Protein AF-A0A6I2GHQ1-F1 (afdb_monomer)

Secondary structure (DSSP, 8-state):
-HHHHHHHHHHHHHHHHHHHHHHHHHHHHHHHHHHHHHHHHHHHHHHHHHHHHHHHHHHHHHHSS---EEEESSS--BSS-EE----HHHHHTT----SEESSEEEEEEEE-TTSSEEEEEEEEEBSSSSS--EEEEEEE-TT-PBPP-EEEETT-

Sequence (156 aa):
MLLALAALVLLLAVGLGTFAWLYLRRIRHEAEEAAAAARVGTQEARTNVSLLCDAVAEHQAETGTYAPAGPTPAQVPRGQAVPFPKDPAFEALHFDPGPTTHYQYQVTVQEGSVGDAEVVCLARGDLDGDGQVSVFRVTLDANGMKSPVQVERENE

Foldseek 3Di:
DVVVVVVVVVVVVVVVVVVVVVVVVVVVVVVVVLVVLVVVQVVLFQVQLVVLLVLQLVLCVVPVDGQKDDQWPPDQAAQDWDATDDGVSCVSSVGDSDRTHQWGWTWDWDQDPVRAIKIKIWTWHNNNRPPWIKIWIWMQDNVRDIDRTDIDIPPD

Mean predicted aligned error: 7.42 Å

Solvent-accessible surface area (backbone atoms only — not comparable to full-atom values): 8423 Å² total; per-residue (Å²): 111,71,70,59,52,52,52,51,52,52,53,49,52,52,52,51,51,52,50,52,49,54,51,54,51,50,55,49,51,57,50,53,51,51,53,50,52,51,51,53,53,54,48,52,45,57,52,46,29,51,50,48,44,51,29,40,50,50,40,22,72,76,70,76,46,81,72,58,25,69,63,39,36,87,57,66,25,56,54,46,68,39,68,52,70,92,44,75,51,35,58,73,36,72,54,75,87,51,76,47,34,50,46,16,35,31,35,46,75,42,77,35,102,85,74,41,60,26,36,39,22,34,22,30,23,12,71,81,49,83,79,65,35,36,37,36,38,30,40,30,44,75,85,68,51,69,52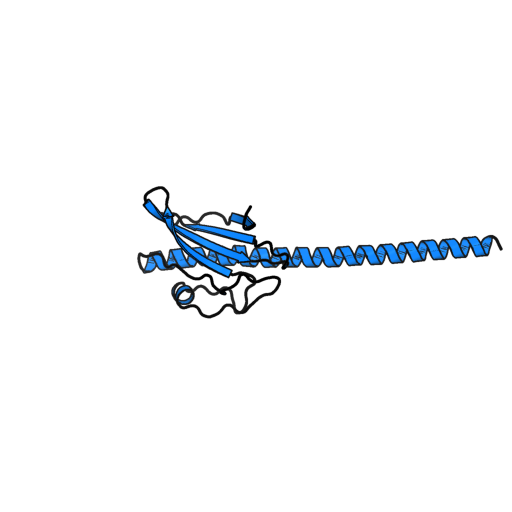,73,83,42,78,49,50,71,96,113

pLDDT: mean 90.27, std 8.23, range [55.5, 98.62]

Structure (mmCIF, N/CA/C/O backbone):
data_AF-A0A6I2GHQ1-F1
#
_entry.id   AF-A0A6I2GHQ1-F1
#
loop_
_atom_site.group_PDB
_atom_site.id
_atom_site.type_symbol
_atom_site.label_atom_id
_atom_site.label_alt_id
_atom_site.label_comp_id
_atom_site.label_asym_id
_atom_site.label_entity_id
_atom_site.label_seq_id
_atom_site.pdbx_PDB_ins_code
_atom_site.Cartn_x
_atom_site.Cartn_y
_atom_site.Cartn_z
_atom_site.occupancy
_atom_site.B_iso_or_equiv
_atom_site.auth_seq_id
_atom_site.auth_comp_id
_atom_site.auth_asym_id
_atom_site.auth_atom_id
_atom_site.pdbx_PDB_model_num
ATOM 1 N N . MET A 1 1 ? 46.141 8.284 -52.541 1.00 63.59 1 MET A N 1
ATOM 2 C CA . MET A 1 1 ? 45.996 7.273 -51.465 1.00 63.59 1 MET A CA 1
ATOM 3 C C . MET A 1 1 ? 45.815 7.895 -50.082 1.00 63.59 1 MET A C 1
ATOM 5 O O . MET A 1 1 ? 44.796 7.617 -49.471 1.00 63.59 1 MET A O 1
ATOM 9 N N . LEU A 1 2 ? 46.716 8.769 -49.610 1.00 73.06 2 LEU A N 1
ATOM 10 C CA . LEU A 1 2 ? 46.631 9.401 -48.275 1.00 73.06 2 LEU A CA 1
ATOM 11 C C . LEU A 1 2 ? 45.309 10.144 -47.988 1.00 73.06 2 LEU A C 1
ATOM 13 O O . LEU A 1 2 ? 44.718 9.942 -46.934 1.00 73.06 2 LEU A O 1
ATOM 17 N N . LEU A 1 3 ? 44.801 10.934 -48.940 1.00 76.44 3 LEU A N 1
ATOM 18 C CA . LEU A 1 3 ? 43.532 11.666 -48.786 1.00 76.44 3 LEU A CA 1
ATOM 19 C C . LEU A 1 3 ? 42.304 10.746 -48.652 1.00 76.44 3 LEU A C 1
ATOM 21 O O . LEU A 1 3 ? 41.404 11.030 -47.871 1.00 76.44 3 LEU A O 1
ATOM 25 N N . ALA A 1 4 ? 42.283 9.623 -49.376 1.00 74.75 4 ALA A N 1
ATOM 26 C CA . ALA A 1 4 ? 41.184 8.657 -49.316 1.00 74.7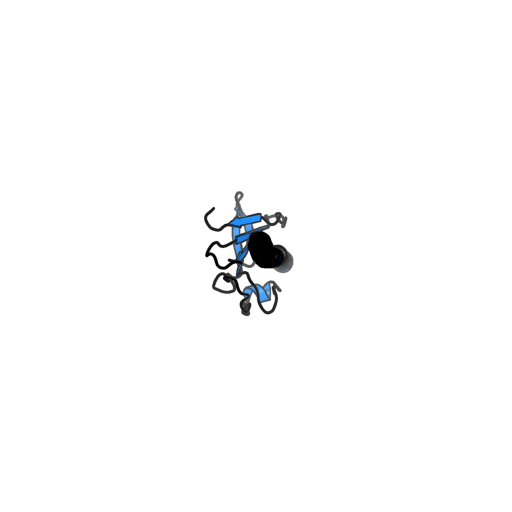5 4 ALA A CA 1
ATOM 27 C C . ALA A 1 4 ? 41.175 7.881 -47.986 1.00 74.75 4 ALA A C 1
ATOM 29 O O . ALA A 1 4 ? 40.116 7.626 -47.423 1.00 74.75 4 ALA A O 1
ATOM 30 N N . LEU A 1 5 ? 42.361 7.566 -47.457 1.00 77.88 5 LEU A N 1
ATOM 31 C CA . LEU A 1 5 ? 42.534 6.950 -46.139 1.00 77.88 5 LEU A CA 1
ATOM 32 C C . LEU A 1 5 ? 42.089 7.892 -45.014 1.00 77.88 5 LEU A C 1
ATOM 34 O O . LEU A 1 5 ? 41.352 7.473 -44.128 1.00 77.88 5 LEU A O 1
ATOM 38 N N . ALA A 1 6 ? 42.466 9.172 -45.085 1.00 79.06 6 ALA A N 1
ATOM 39 C CA . ALA A 1 6 ? 42.028 10.178 -44.119 1.00 79.06 6 ALA A CA 1
ATOM 40 C C . ALA A 1 6 ? 40.500 10.368 -44.130 1.00 79.06 6 ALA A C 1
ATOM 42 O O . ALA A 1 6 ? 39.880 10.409 -43.068 1.00 79.06 6 ALA A O 1
ATOM 43 N N . ALA A 1 7 ? 39.881 10.414 -45.315 1.00 79.38 7 ALA A N 1
ATOM 44 C CA . ALA A 1 7 ? 38.428 10.514 -45.449 1.00 79.38 7 ALA A CA 1
ATOM 45 C C . ALA A 1 7 ? 37.698 9.282 -44.882 1.00 79.38 7 ALA A C 1
ATOM 47 O O . ALA A 1 7 ? 36.698 9.429 -44.184 1.00 79.38 7 ALA A O 1
ATOM 48 N N . LEU A 1 8 ? 38.220 8.074 -45.122 1.00 83.56 8 LEU A N 1
ATOM 49 C CA . LEU A 1 8 ? 37.653 6.835 -44.583 1.00 83.56 8 LEU A CA 1
ATOM 50 C C . LEU A 1 8 ? 37.730 6.786 -43.050 1.00 83.56 8 LEU A C 1
ATOM 52 O O . LEU A 1 8 ? 36.752 6.429 -42.398 1.00 83.56 8 LEU A O 1
ATOM 56 N N . VAL A 1 9 ? 38.864 7.188 -42.468 1.00 82.94 9 VAL A N 1
ATOM 57 C CA . VAL A 1 9 ? 39.036 7.258 -41.007 1.00 82.94 9 VAL A CA 1
ATOM 58 C C . VAL A 1 9 ? 38.068 8.267 -40.391 1.00 82.94 9 VAL A C 1
ATOM 60 O O . VAL A 1 9 ? 37.461 7.980 -39.361 1.00 82.94 9 VAL A O 1
ATOM 63 N N . LEU A 1 10 ? 37.868 9.419 -41.038 1.00 83.00 10 LEU A N 1
ATOM 64 C CA . LEU A 1 10 ? 36.932 10.436 -40.563 1.00 83.00 10 LEU A CA 1
ATOM 65 C C . LEU A 1 10 ? 35.482 9.926 -40.585 1.00 83.00 10 LEU A C 1
ATOM 67 O O . LEU A 1 10 ? 34.755 10.093 -39.610 1.00 83.00 10 LEU A O 1
ATOM 71 N N . LEU A 1 11 ? 35.077 9.252 -41.666 1.00 84.56 11 LEU A N 1
ATOM 72 C CA . LEU A 1 11 ? 33.742 8.660 -41.787 1.00 84.56 11 LEU A CA 1
ATOM 73 C C . LEU A 1 11 ? 33.506 7.553 -40.754 1.00 84.56 11 LEU A C 1
ATOM 75 O O . LEU A 1 11 ? 32.428 7.492 -40.167 1.00 84.56 11 LEU A O 1
ATOM 79 N N . LEU A 1 12 ? 34.514 6.719 -40.481 1.00 86.88 12 LEU A N 1
ATOM 80 C CA . LEU A 1 12 ? 34.437 5.693 -39.438 1.00 86.88 12 LEU A CA 1
ATOM 81 C C . LEU A 1 12 ? 34.348 6.307 -38.037 1.00 86.88 12 LEU A C 1
ATOM 83 O O . LEU A 1 12 ? 33.535 5.857 -37.235 1.00 86.88 12 LEU A O 1
ATOM 87 N N . ALA A 1 13 ? 35.123 7.353 -37.746 1.00 84.62 13 ALA A N 1
ATOM 88 C CA . ALA A 1 13 ? 35.068 8.045 -36.460 1.00 84.62 13 ALA A CA 1
ATOM 89 C C . ALA A 1 13 ? 33.701 8.710 -36.223 1.00 84.62 13 ALA A C 1
ATOM 91 O O . ALA A 1 13 ? 33.134 8.591 -35.137 1.00 84.62 13 ALA A O 1
ATOM 92 N N . VAL A 1 14 ? 33.134 9.351 -37.250 1.00 88.44 14 VAL A N 1
ATOM 93 C CA . VAL A 1 14 ? 31.788 9.942 -37.187 1.00 88.44 14 VAL A CA 1
ATOM 94 C C . VAL A 1 14 ? 30.715 8.854 -37.066 1.00 88.44 14 VAL A C 1
ATOM 96 O O . VAL A 1 14 ? 29.803 8.983 -36.250 1.00 88.44 14 VAL A O 1
ATOM 99 N N . GLY A 1 15 ? 30.830 7.754 -37.815 1.00 87.25 15 GLY A N 1
ATOM 100 C CA . GLY A 1 15 ? 29.910 6.615 -37.730 1.00 87.25 15 GLY A CA 1
ATOM 101 C C . GLY A 1 15 ? 29.912 5.951 -36.349 1.00 87.25 15 GLY A C 1
ATOM 102 O O . GLY A 1 15 ? 28.856 5.730 -35.763 1.00 87.25 15 GLY A O 1
ATOM 103 N N . LEU A 1 16 ? 31.093 5.706 -35.777 1.00 90.81 16 LEU A N 1
ATOM 104 C CA . LEU A 1 16 ? 31.233 5.150 -34.428 1.00 90.81 16 LEU A CA 1
ATOM 105 C C . LEU A 1 16 ? 30.745 6.127 -33.354 1.00 90.81 16 LEU A C 1
ATOM 107 O O . LEU A 1 16 ? 30.056 5.713 -32.424 1.00 90.81 16 LEU A O 1
ATOM 111 N N . GLY A 1 17 ? 31.050 7.420 -33.492 1.00 91.00 17 GLY A N 1
ATOM 112 C CA . GLY A 1 17 ? 30.592 8.452 -32.562 1.00 91.00 17 GLY A CA 1
ATOM 113 C C . GLY A 1 17 ? 29.070 8.606 -32.558 1.00 91.00 17 GLY A C 1
ATOM 114 O O . GLY A 1 17 ? 28.457 8.654 -31.494 1.00 91.00 17 GLY A O 1
ATOM 115 N N . THR A 1 18 ? 28.445 8.620 -33.737 1.00 91.25 18 THR A N 1
ATOM 116 C CA . THR A 1 18 ? 26.980 8.680 -33.866 1.00 91.25 18 THR A CA 1
ATOM 117 C C . THR A 1 18 ? 26.312 7.412 -33.342 1.00 91.25 18 THR A C 1
ATOM 119 O O . THR A 1 18 ? 25.335 7.513 -32.602 1.00 91.25 18 THR A O 1
ATOM 122 N N . PHE A 1 19 ? 26.864 6.230 -33.631 1.00 92.62 19 PHE A N 1
ATOM 123 C CA . PHE A 1 19 ? 26.360 4.966 -33.090 1.00 92.62 19 PHE A CA 1
ATOM 124 C C . PHE A 1 19 ? 26.452 4.914 -31.558 1.00 92.62 19 PHE A C 1
ATOM 126 O O . PHE A 1 19 ? 25.457 4.625 -30.894 1.00 92.62 19 PHE A O 1
ATOM 133 N N . ALA A 1 20 ? 27.608 5.261 -30.983 1.00 91.75 20 ALA A N 1
ATOM 134 C CA . ALA A 1 20 ? 27.795 5.311 -29.533 1.00 91.75 20 ALA A CA 1
ATOM 135 C C . ALA A 1 20 ? 26.854 6.329 -28.869 1.00 91.75 20 ALA A C 1
ATOM 137 O O . ALA A 1 20 ? 26.272 6.047 -27.822 1.00 91.75 20 ALA A O 1
ATOM 138 N N . TRP A 1 21 ? 26.653 7.494 -29.492 1.00 92.94 21 TRP A N 1
ATOM 139 C CA . TRP A 1 21 ? 25.723 8.507 -28.996 1.00 92.94 21 TRP A CA 1
ATOM 140 C C . TRP A 1 21 ? 24.268 8.020 -29.004 1.00 92.94 21 TRP A C 1
ATOM 142 O O . TRP A 1 21 ? 23.570 8.177 -28.002 1.00 92.94 21 TRP A O 1
ATOM 152 N N . LEU A 1 22 ? 23.816 7.381 -30.090 1.00 93.69 22 LEU A N 1
ATOM 153 C CA . LEU A 1 22 ? 22.472 6.797 -30.174 1.00 93.69 22 LEU A CA 1
ATOM 154 C C . LEU A 1 22 ? 22.275 5.676 -29.148 1.00 93.69 22 LEU A C 1
ATOM 156 O O . LEU A 1 22 ? 21.233 5.621 -28.496 1.00 93.69 22 LEU A O 1
ATOM 160 N N . TYR A 1 23 ? 23.287 4.828 -28.964 1.00 92.69 23 TYR A N 1
ATOM 161 C CA . TYR A 1 23 ? 23.270 3.755 -27.973 1.00 92.69 23 TYR A CA 1
ATOM 162 C C . TYR A 1 23 ? 23.137 4.295 -26.541 1.00 92.69 23 TYR A C 1
ATOM 164 O O . TYR A 1 23 ? 22.250 3.880 -25.798 1.00 92.69 23 TYR A O 1
ATOM 172 N N . LEU A 1 24 ? 23.947 5.289 -26.165 1.00 92.56 24 LEU A N 1
ATOM 173 C CA . LEU A 1 24 ? 23.865 5.921 -24.843 1.00 92.56 24 LEU A CA 1
ATOM 174 C C . LEU A 1 24 ? 22.539 6.658 -24.630 1.00 92.56 24 LEU A C 1
ATOM 176 O O . LEU A 1 24 ? 21.986 6.629 -23.530 1.00 92.56 24 LEU A O 1
ATOM 180 N N . ARG A 1 25 ? 22.016 7.314 -25.671 1.00 93.69 25 ARG A N 1
ATOM 181 C CA . ARG A 1 25 ? 20.716 7.988 -25.608 1.00 93.69 25 ARG A CA 1
ATOM 182 C C . ARG A 1 25 ? 19.584 6.992 -25.358 1.00 93.69 25 ARG A C 1
ATOM 184 O O . ARG A 1 25 ? 18.694 7.298 -24.571 1.00 93.69 25 ARG A O 1
ATOM 191 N N . ARG A 1 26 ? 19.637 5.814 -25.984 1.00 92.00 26 ARG A N 1
ATOM 192 C CA . ARG A 1 26 ? 18.668 4.738 -25.754 1.00 92.00 26 ARG A CA 1
ATOM 193 C C . ARG A 1 26 ? 18.685 4.261 -24.302 1.00 92.00 26 ARG A C 1
ATOM 195 O O . ARG A 1 26 ? 17.636 4.260 -23.674 1.00 92.00 26 ARG A O 1
ATOM 202 N N . ILE A 1 27 ? 19.864 3.948 -23.759 1.00 90.81 27 ILE A N 1
ATOM 203 C CA . ILE A 1 27 ? 20.002 3.500 -22.360 1.00 90.81 27 ILE A CA 1
ATOM 204 C C . ILE A 1 27 ? 19.435 4.541 -21.388 1.00 90.81 27 ILE A C 1
ATOM 206 O O . ILE A 1 27 ? 18.746 4.195 -20.434 1.00 90.81 27 ILE A O 1
ATOM 210 N N . ARG A 1 28 ? 19.712 5.830 -21.624 1.00 90.38 28 ARG A N 1
ATOM 211 C CA . ARG A 1 28 ? 19.184 6.907 -20.774 1.00 90.38 28 ARG A CA 1
ATOM 212 C C . ARG A 1 28 ? 17.662 6.987 -20.814 1.00 90.38 28 ARG A C 1
ATOM 214 O O . ARG A 1 28 ? 17.062 7.152 -19.764 1.00 90.38 28 ARG A O 1
ATOM 221 N N . HIS A 1 29 ? 17.060 6.849 -21.994 1.00 82.81 29 HIS A N 1
ATOM 222 C CA . HIS A 1 29 ? 15.605 6.866 -22.136 1.00 82.81 29 HIS A CA 1
ATOM 223 C C . HIS A 1 29 ? 14.953 5.713 -21.368 1.00 82.81 29 HIS A C 1
ATOM 225 O O . HIS A 1 29 ? 14.039 5.944 -20.586 1.00 82.81 29 HIS A O 1
ATOM 231 N N . GLU A 1 30 ? 15.483 4.496 -21.522 1.00 83.94 30 GLU A N 1
ATOM 232 C CA . GLU A 1 30 ? 14.999 3.311 -20.802 1.00 83.94 30 GLU A CA 1
ATOM 233 C C . GLU A 1 30 ? 15.105 3.507 -19.272 1.00 83.94 30 GLU A C 1
ATOM 235 O O . GLU A 1 30 ? 14.180 3.181 -18.529 1.00 83.94 30 GLU A O 1
ATOM 240 N N . ALA A 1 31 ? 16.192 4.122 -18.788 1.00 80.50 31 ALA A N 1
ATOM 241 C CA . ALA A 1 31 ? 16.368 4.436 -17.368 1.00 80.50 31 ALA A CA 1
ATOM 242 C C . ALA A 1 31 ? 15.421 5.542 -16.858 1.00 80.50 31 ALA A C 1
ATOM 244 O O . ALA A 1 31 ? 14.922 5.461 -15.734 1.00 80.50 31 ALA A O 1
ATOM 245 N N . GLU A 1 32 ? 15.169 6.581 -17.657 1.00 83.69 32 GLU A N 1
ATOM 246 C CA . GLU A 1 32 ? 14.230 7.657 -17.316 1.00 83.69 32 GLU A CA 1
ATOM 247 C C . GLU A 1 32 ? 12.788 7.146 -17.239 1.00 83.69 32 GLU A C 1
ATOM 249 O O . GLU A 1 32 ? 12.065 7.511 -16.309 1.00 83.69 32 GLU A O 1
ATOM 254 N N . GLU A 1 33 ? 12.390 6.264 -18.159 1.00 79.88 33 GLU A N 1
ATOM 255 C CA . GLU A 1 33 ? 11.082 5.601 -18.151 1.00 79.88 33 GLU A CA 1
ATOM 256 C C . GLU A 1 33 ? 10.911 4.711 -16.918 1.00 79.88 33 GLU A C 1
ATOM 258 O O . GLU A 1 33 ? 9.904 4.829 -16.218 1.00 79.88 33 GLU A O 1
ATOM 263 N N . ALA A 1 34 ? 11.915 3.890 -16.590 1.00 76.44 34 ALA A N 1
ATOM 264 C CA . ALA A 1 34 ? 11.896 3.063 -15.384 1.00 76.44 34 ALA A CA 1
ATOM 265 C C . ALA A 1 34 ? 11.797 3.918 -14.107 1.00 76.44 34 ALA A C 1
ATOM 267 O O . ALA A 1 34 ? 10.982 3.643 -13.225 1.00 76.44 34 ALA A O 1
ATOM 268 N N . ALA A 1 35 ? 12.562 5.011 -14.024 1.00 76.19 35 ALA A N 1
ATOM 269 C CA . ALA A 1 35 ? 12.499 5.931 -12.891 1.00 76.19 35 ALA A CA 1
ATOM 270 C C . ALA A 1 35 ? 11.147 6.660 -12.797 1.00 76.19 35 ALA A C 1
ATOM 272 O O . ALA A 1 35 ? 10.647 6.896 -11.696 1.00 76.19 35 ALA A O 1
ATOM 273 N N . ALA A 1 36 ? 10.543 7.037 -13.926 1.00 71.69 36 ALA A N 1
ATOM 274 C CA . ALA A 1 36 ? 9.214 7.640 -13.952 1.00 71.69 36 ALA A CA 1
ATOM 275 C C . ALA A 1 36 ? 8.135 6.646 -13.497 1.00 71.69 36 ALA A C 1
ATOM 277 O O . ALA A 1 36 ? 7.317 6.996 -12.645 1.00 71.69 36 ALA A O 1
ATOM 278 N N . ALA A 1 37 ? 8.178 5.405 -13.989 1.00 70.38 37 ALA A N 1
ATOM 279 C CA . ALA A 1 37 ? 7.273 4.335 -13.577 1.00 70.38 37 ALA A CA 1
ATOM 280 C C . ALA A 1 37 ? 7.395 4.036 -12.073 1.00 70.38 37 ALA A C 1
ATOM 282 O O . ALA A 1 37 ? 6.387 4.003 -11.368 1.00 70.38 37 ALA A O 1
ATOM 283 N N . ALA A 1 38 ? 8.624 3.942 -11.553 1.00 74.00 38 ALA A N 1
ATOM 284 C CA . ALA A 1 38 ? 8.876 3.736 -10.128 1.00 74.00 38 ALA A CA 1
ATOM 285 C C . ALA A 1 38 ? 8.312 4.874 -9.259 1.00 74.00 38 ALA A C 1
ATOM 287 O O . ALA A 1 38 ? 7.735 4.621 -8.200 1.00 74.00 38 ALA A O 1
ATOM 288 N N . ARG A 1 39 ? 8.427 6.135 -9.707 1.00 76.62 39 ARG A N 1
ATOM 289 C CA . ARG A 1 39 ? 7.825 7.285 -9.007 1.00 76.62 39 ARG A CA 1
ATOM 290 C C . ARG A 1 39 ? 6.303 7.205 -8.979 1.00 76.62 39 ARG A C 1
ATOM 292 O O . ARG A 1 39 ? 5.716 7.464 -7.932 1.00 76.62 39 ARG A O 1
ATOM 299 N N . VAL A 1 40 ? 5.674 6.850 -10.101 1.00 72.94 40 VAL A N 1
ATOM 300 C CA . VAL A 1 40 ? 4.212 6.715 -10.183 1.00 72.94 40 VAL A CA 1
ATOM 301 C C . VAL A 1 40 ? 3.717 5.579 -9.285 1.00 72.94 40 VAL A C 1
ATOM 303 O O . VAL A 1 40 ? 2.808 5.808 -8.491 1.00 72.94 40 VAL A O 1
ATOM 306 N N . GLY A 1 41 ? 4.360 4.407 -9.319 1.00 76.69 41 GLY A N 1
ATOM 307 C CA . GLY A 1 41 ? 4.029 3.297 -8.417 1.00 76.69 41 GLY A CA 1
ATOM 308 C C . GLY A 1 41 ? 4.219 3.673 -6.944 1.00 76.69 41 GLY A C 1
ATOM 309 O O . GLY A 1 41 ? 3.328 3.485 -6.124 1.00 76.69 41 GLY A O 1
ATOM 310 N N . THR A 1 42 ? 5.326 4.338 -6.604 1.00 88.06 42 THR A N 1
ATOM 311 C CA . THR A 1 42 ? 5.569 4.822 -5.231 1.00 88.06 42 THR A CA 1
ATOM 312 C C . THR A 1 42 ? 4.473 5.781 -4.756 1.00 88.06 42 THR A C 1
ATOM 314 O O . THR A 1 42 ? 4.113 5.783 -3.576 1.00 88.06 42 THR A O 1
ATOM 317 N N . GLN A 1 43 ? 3.936 6.608 -5.656 1.00 92.62 43 GLN A N 1
ATOM 318 C CA . GLN A 1 43 ? 2.848 7.524 -5.334 1.00 92.62 43 GLN A CA 1
ATOM 319 C C . GLN A 1 43 ? 1.529 6.782 -5.066 1.00 92.62 43 GLN A C 1
ATOM 321 O O . GLN A 1 43 ? 0.835 7.154 -4.121 1.00 92.62 43 GLN A O 1
ATOM 326 N N . GLU A 1 44 ? 1.217 5.723 -5.827 1.00 94.19 44 GLU A N 1
ATOM 327 C CA . GLU A 1 44 ? 0.061 4.841 -5.580 1.00 94.19 44 GLU A CA 1
ATOM 328 C C . GLU A 1 44 ? 0.078 4.316 -4.140 1.00 94.19 44 GLU A C 1
ATOM 330 O O . GLU A 1 44 ? -0.888 4.513 -3.401 1.00 94.19 44 GLU A O 1
ATOM 335 N N . ALA A 1 45 ? 1.194 3.725 -3.699 1.00 95.50 45 ALA A N 1
ATOM 336 C CA . ALA A 1 45 ? 1.301 3.200 -2.340 1.00 95.50 45 ALA A CA 1
ATOM 337 C C . ALA A 1 45 ? 1.139 4.277 -1.272 1.00 95.50 45 ALA A C 1
ATOM 339 O O . ALA A 1 45 ? 0.377 4.076 -0.331 1.00 95.50 45 ALA A O 1
ATOM 340 N N . ARG A 1 46 ? 1.817 5.425 -1.413 1.00 96.31 46 ARG A N 1
ATOM 341 C CA . ARG A 1 46 ? 1.738 6.527 -0.436 1.00 96.31 46 ARG A CA 1
ATOM 342 C C . ARG A 1 46 ? 0.314 7.046 -0.272 1.00 96.31 46 ARG A C 1
ATOM 344 O O . ARG A 1 46 ? -0.123 7.268 0.858 1.00 96.31 46 ARG A O 1
ATOM 351 N N . THR A 1 47 ? -0.390 7.241 -1.384 1.00 97.00 47 THR A N 1
ATOM 352 C CA . THR A 1 47 ? -1.782 7.688 -1.372 1.00 97.00 47 THR A CA 1
ATOM 353 C C . THR A 1 47 ? -2.680 6.617 -0.759 1.00 97.00 47 THR A C 1
ATOM 355 O O . THR A 1 47 ? -3.364 6.894 0.224 1.00 97.00 47 THR A O 1
ATOM 358 N N . ASN A 1 48 ? -2.626 5.384 -1.261 1.00 97.81 48 ASN A N 1
ATOM 359 C CA . ASN A 1 48 ? -3.566 4.342 -0.857 1.00 97.81 48 ASN A CA 1
ATOM 360 C C . ASN A 1 48 ? -3.338 3.850 0.578 1.00 97.81 48 ASN A C 1
ATOM 362 O O . ASN A 1 48 ? -4.310 3.622 1.285 1.00 97.81 48 ASN A O 1
ATOM 366 N N . VAL A 1 49 ? -2.095 3.757 1.068 1.00 97.88 49 VAL A N 1
ATOM 367 C CA . VAL A 1 49 ? -1.841 3.396 2.479 1.00 97.88 49 VAL A CA 1
ATOM 368 C C . VAL A 1 49 ? -2.337 4.479 3.441 1.00 97.88 49 VAL A C 1
ATOM 370 O O . VAL A 1 49 ? -2.816 4.176 4.531 1.00 97.88 49 VAL A O 1
ATOM 373 N N . SER A 1 50 ? -2.263 5.749 3.026 1.00 97.25 50 SER A N 1
ATOM 374 C CA . SER A 1 50 ? -2.780 6.866 3.818 1.00 97.25 50 SER A CA 1
ATOM 375 C C . SER A 1 50 ? -4.304 6.835 3.872 1.00 97.25 50 SER A C 1
ATOM 377 O O . SER A 1 50 ? -4.853 6.969 4.961 1.00 97.25 50 SER A O 1
ATOM 379 N N . LEU A 1 51 ? -4.954 6.614 2.722 1.00 97.56 51 LEU A N 1
ATOM 380 C CA . LEU A 1 51 ? -6.408 6.465 2.615 1.00 97.56 51 LEU A CA 1
ATOM 381 C C . LEU A 1 51 ? -6.917 5.242 3.380 1.00 97.56 51 LEU A C 1
ATOM 383 O O . LEU A 1 51 ? -7.961 5.318 4.013 1.00 97.56 51 LEU A O 1
ATOM 387 N N . LEU A 1 52 ? -6.170 4.136 3.367 1.00 97.94 52 LEU A N 1
ATOM 388 C CA . LEU A 1 52 ? -6.514 2.940 4.129 1.00 97.94 52 LEU A CA 1
ATOM 389 C C . LEU A 1 52 ? -6.565 3.227 5.632 1.00 97.94 52 LEU A C 1
ATOM 391 O O . LEU A 1 52 ? -7.501 2.822 6.310 1.00 97.94 52 LEU A O 1
ATOM 395 N N . CYS A 1 53 ? -5.576 3.949 6.154 1.00 96.50 53 CYS A N 1
ATOM 396 C CA . CYS A 1 53 ? -5.590 4.343 7.558 1.00 96.50 53 CYS A CA 1
ATOM 397 C C . CYS A 1 53 ? -6.693 5.365 7.864 1.00 96.50 53 CYS A C 1
ATOM 399 O O . CYS A 1 53 ? -7.325 5.265 8.910 1.00 96.50 53 CYS A O 1
ATOM 401 N N . ASP A 1 54 ? -6.993 6.292 6.952 1.00 96.12 54 ASP A N 1
ATOM 402 C CA . ASP A 1 54 ? -8.131 7.204 7.129 1.00 96.12 54 ASP A CA 1
ATOM 403 C C . ASP A 1 54 ? -9.464 6.432 7.206 1.00 96.12 54 ASP A C 1
ATOM 405 O O . ASP A 1 54 ? -10.259 6.673 8.111 1.00 96.12 54 ASP A O 1
ATOM 409 N N . ALA A 1 55 ? -9.652 5.428 6.346 1.00 96.75 55 ALA A N 1
ATOM 410 C CA . ALA A 1 55 ? -10.810 4.533 6.357 1.00 96.75 55 ALA A CA 1
ATOM 411 C C . ALA A 1 55 ? -10.947 3.733 7.666 1.00 96.75 55 ALA A C 1
ATOM 413 O O . ALA A 1 55 ? -12.044 3.579 8.201 1.00 96.75 55 ALA A O 1
ATOM 414 N N . VAL A 1 56 ? -9.836 3.244 8.227 1.00 96.06 56 VAL A N 1
ATOM 415 C CA . VAL A 1 56 ? -9.857 2.543 9.524 1.00 96.06 56 VAL A CA 1
ATOM 416 C C . VAL A 1 56 ? -10.215 3.490 10.671 1.00 96.06 56 VAL A C 1
ATOM 418 O O . VAL A 1 56 ? -10.958 3.099 11.573 1.00 96.06 56 VAL A O 1
ATOM 421 N N . ALA A 1 57 ? -9.712 4.726 10.644 1.00 94.62 57 ALA A N 1
ATOM 422 C CA . ALA A 1 57 ? -10.053 5.735 11.642 1.00 94.62 57 ALA A CA 1
ATOM 423 C C . ALA A 1 57 ? -11.541 6.123 11.573 1.00 94.62 57 ALA A C 1
ATOM 425 O O . ALA A 1 57 ? -12.194 6.220 12.610 1.00 94.62 57 ALA A O 1
ATOM 426 N N . GLU A 1 58 ? -12.090 6.287 10.368 1.00 94.69 58 GLU A N 1
ATOM 427 C CA . GLU A 1 58 ? -13.519 6.545 10.152 1.00 94.69 58 GLU A CA 1
ATOM 428 C C . GLU A 1 58 ? -14.380 5.378 10.655 1.00 94.69 58 GLU A C 1
ATOM 430 O O . GLU A 1 58 ? -15.286 5.583 11.463 1.00 94.69 58 GLU A O 1
ATOM 435 N N . HIS A 1 59 ? -14.025 4.140 10.299 1.00 94.94 59 HIS A N 1
ATOM 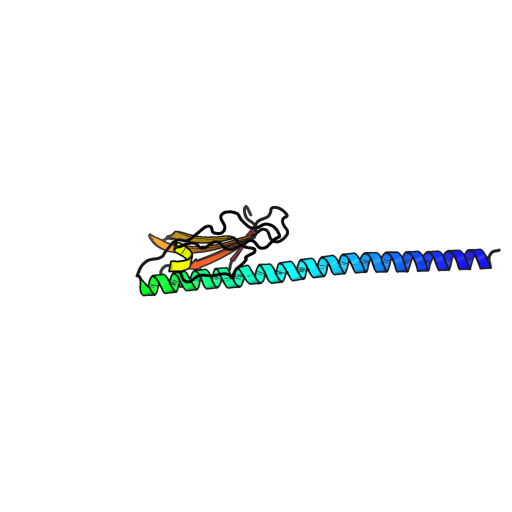436 C CA . HIS A 1 59 ? -14.717 2.947 10.791 1.00 94.94 59 HIS A CA 1
ATOM 437 C C . HIS A 1 59 ? -14.701 2.852 12.324 1.00 94.94 59 HIS A C 1
ATOM 439 O O . HIS A 1 59 ? -15.708 2.493 12.940 1.00 94.94 59 HIS A O 1
ATOM 445 N N . GLN A 1 60 ? -13.576 3.187 12.963 1.00 93.38 60 GLN A N 1
ATOM 446 C CA . GLN A 1 60 ? -13.493 3.221 14.422 1.00 93.38 60 GLN A CA 1
ATOM 447 C C . GLN A 1 60 ? -14.392 4.305 15.018 1.00 93.38 60 GLN A C 1
ATOM 449 O O . GLN A 1 60 ? -15.059 4.039 16.018 1.00 93.38 60 GLN A O 1
ATOM 454 N N . ALA A 1 61 ? -14.464 5.484 14.400 1.00 93.25 61 ALA A N 1
ATOM 455 C CA . ALA A 1 61 ? -15.323 6.564 14.872 1.00 93.25 61 ALA A CA 1
ATOM 456 C C . ALA A 1 61 ? -16.816 6.194 14.791 1.00 93.25 61 ALA A C 1
ATOM 458 O O . ALA A 1 61 ? -17.602 6.607 15.645 1.00 93.25 61 ALA A O 1
ATOM 459 N N . GLU A 1 62 ? -17.205 5.393 13.796 1.00 94.50 62 GLU A N 1
ATOM 460 C CA . GLU A 1 62 ? -18.584 4.934 13.599 1.00 94.50 62 GLU A CA 1
ATOM 461 C C . GLU A 1 62 ? -18.966 3.735 14.478 1.00 94.50 62 GLU A C 1
ATOM 463 O O . GLU A 1 62 ? -20.078 3.677 15.009 1.00 94.50 62 GLU A O 1
ATOM 468 N N . THR A 1 63 ? -18.063 2.762 14.627 1.00 94.56 63 THR A N 1
ATOM 469 C CA . THR A 1 63 ? -18.365 1.461 15.257 1.00 94.56 63 THR A CA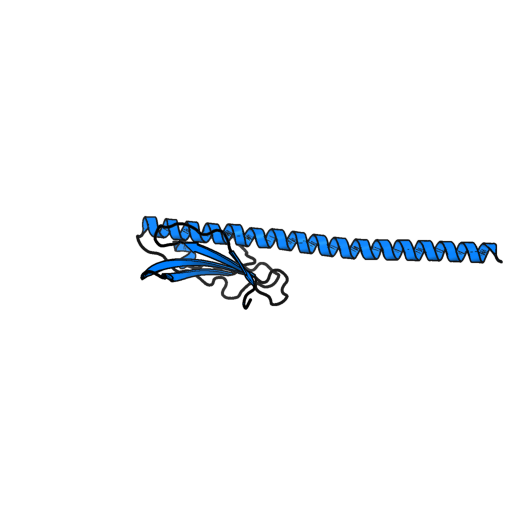 1
ATOM 470 C C . THR A 1 63 ? -17.805 1.309 16.670 1.00 94.56 63 THR A C 1
ATOM 472 O O . THR A 1 63 ? -18.239 0.432 17.418 1.00 94.56 63 THR A O 1
ATOM 475 N N . GLY A 1 64 ? -16.841 2.150 17.049 1.00 90.81 64 GLY A N 1
ATOM 476 C CA . GLY A 1 64 ? -16.088 2.052 18.298 1.00 90.81 64 GLY A CA 1
ATOM 477 C C . GLY A 1 64 ? -14.985 0.988 18.292 1.00 90.81 64 GLY A C 1
ATOM 478 O O . GLY A 1 64 ? -14.372 0.756 19.334 1.00 90.81 64 GLY A O 1
ATOM 479 N N . THR A 1 65 ? -14.718 0.327 17.160 1.00 90.00 65 THR A N 1
ATOM 480 C CA . THR A 1 65 ? -13.716 -0.748 17.059 1.00 90.00 65 THR A CA 1
ATOM 481 C C . THR A 1 65 ? -12.837 -0.608 15.823 1.00 90.00 65 THR A C 1
ATOM 483 O O . THR A 1 65 ? -13.308 -0.203 14.768 1.00 90.00 65 THR A O 1
ATOM 486 N N . TYR A 1 66 ? -11.566 -0.998 15.928 1.00 90.62 66 TYR A N 1
ATOM 487 C CA . TYR A 1 66 ? -10.691 -1.129 14.762 1.00 90.62 66 TYR A CA 1
ATOM 488 C C . TYR A 1 66 ? -10.941 -2.459 14.040 1.00 90.62 66 TYR A C 1
ATOM 490 O O . TYR A 1 66 ? -10.993 -3.511 14.681 1.00 90.62 66 TYR A O 1
ATOM 498 N N . ALA A 1 67 ? -11.039 -2.421 12.710 1.00 90.94 67 ALA A N 1
ATOM 499 C CA . ALA A 1 67 ? -11.215 -3.608 11.880 1.00 90.94 67 ALA A CA 1
ATOM 500 C C . ALA A 1 67 ? -9.900 -3.983 11.164 1.00 90.94 67 ALA A C 1
ATOM 502 O O . ALA A 1 67 ? -9.371 -3.169 10.402 1.00 90.94 67 ALA A O 1
ATOM 503 N N . PRO A 1 68 ? -9.349 -5.195 11.380 1.00 96.19 68 PRO A N 1
ATOM 504 C CA . PRO A 1 68 ? -8.246 -5.702 10.570 1.00 96.19 68 PRO A CA 1
ATOM 505 C C . PRO A 1 68 ? -8.739 -6.084 9.168 1.00 96.19 68 PRO A C 1
ATOM 507 O O . PRO A 1 68 ? -9.889 -6.489 8.992 1.00 96.19 68 PRO A O 1
ATOM 510 N N . ALA A 1 69 ? -7.855 -6.005 8.177 1.00 97.81 69 ALA A N 1
ATOM 511 C CA . ALA A 1 69 ? -8.170 -6.322 6.786 1.00 97.81 69 ALA A CA 1
ATOM 512 C C . ALA A 1 69 ? -6.945 -6.858 6.039 1.00 97.81 69 ALA A C 1
ATOM 514 O O . ALA A 1 69 ? -5.802 -6.518 6.355 1.00 97.81 69 ALA A O 1
ATOM 515 N N . GLY A 1 70 ? -7.186 -7.679 5.018 1.00 96.88 70 GLY A N 1
ATOM 516 C CA . GLY A 1 70 ? -6.128 -8.283 4.217 1.00 96.88 70 GLY A CA 1
ATOM 517 C C . GLY A 1 70 ? -5.277 -9.316 4.970 1.00 96.88 70 GLY A C 1
ATOM 518 O O . GLY A 1 70 ? -5.650 -9.782 6.049 1.00 96.88 70 GLY A O 1
ATOM 519 N N . PRO A 1 71 ? -4.122 -9.705 4.405 1.00 97.81 71 PRO A N 1
ATOM 520 C CA . PRO A 1 71 ? -3.470 -9.098 3.243 1.00 97.81 71 PRO A CA 1
ATOM 521 C C . PRO A 1 71 ? -4.182 -9.383 1.908 1.00 97.81 71 PRO A C 1
ATOM 523 O O . PRO A 1 71 ? -4.428 -10.542 1.574 1.00 97.81 71 PRO A O 1
ATOM 526 N N . THR A 1 72 ? -4.440 -8.334 1.118 1.00 98.00 72 THR A N 1
ATOM 527 C CA . THR A 1 72 ? -5.145 -8.434 -0.174 1.00 98.00 72 THR A CA 1
ATOM 528 C C . THR A 1 72 ? -4.500 -7.533 -1.233 1.00 98.00 72 THR A C 1
ATOM 530 O O . THR A 1 72 ? -4.248 -6.367 -0.941 1.00 98.00 72 THR A O 1
ATOM 533 N N . PRO A 1 73 ? -4.237 -8.018 -2.465 1.00 97.56 73 PRO A N 1
ATOM 534 C CA . PRO A 1 73 ? -4.278 -9.416 -2.918 1.00 97.56 73 PRO A CA 1
ATOM 535 C C . PRO A 1 73 ? -3.399 -10.361 -2.081 1.00 97.56 73 PRO A C 1
ATOM 537 O O . PRO A 1 73 ? -2.483 -9.931 -1.388 1.00 97.56 73 PRO A O 1
ATOM 540 N N . ALA A 1 74 ? -3.663 -11.670 -2.165 1.00 96.81 74 ALA A N 1
ATOM 541 C CA . ALA A 1 74 ? -3.007 -12.683 -1.325 1.00 96.81 74 ALA A CA 1
ATOM 542 C C . ALA A 1 74 ? -1.476 -12.752 -1.493 1.00 96.81 74 ALA A C 1
ATOM 544 O O . ALA A 1 74 ? -0.766 -13.168 -0.581 1.00 96.81 74 ALA A O 1
ATOM 545 N N . GLN A 1 75 ? -0.964 -12.355 -2.658 1.00 95.94 75 GLN A N 1
ATOM 546 C CA . GLN A 1 75 ? 0.465 -12.278 -2.952 1.00 95.94 75 GLN A CA 1
ATOM 547 C C . GLN A 1 75 ? 0.863 -10.825 -3.183 1.00 95.94 75 GLN A C 1
ATOM 549 O O . GLN A 1 75 ? 0.089 -10.058 -3.755 1.00 95.94 75 GLN A O 1
ATOM 554 N N . VAL A 1 76 ? 2.086 -10.476 -2.783 1.00 97.00 76 VAL A N 1
ATOM 555 C CA . VAL A 1 76 ? 2.685 -9.178 -3.105 1.00 97.00 76 VAL A CA 1
ATOM 556 C C . VAL A 1 76 ? 2.880 -9.095 -4.626 1.00 97.00 76 VAL A C 1
ATOM 558 O O . VAL A 1 76 ? 3.570 -9.961 -5.179 1.00 97.00 76 VAL A O 1
ATOM 561 N N . PRO A 1 77 ? 2.282 -8.108 -5.318 1.00 96.00 77 PRO A N 1
ATOM 562 C CA . PRO A 1 77 ? 2.474 -7.945 -6.756 1.00 96.00 77 PRO A CA 1
ATOM 563 C C . PRO A 1 77 ? 3.941 -7.653 -7.103 1.00 96.00 77 PRO A C 1
ATOM 565 O O . PRO A 1 77 ? 4.643 -6.980 -6.344 1.00 96.00 77 PRO A O 1
ATOM 568 N N . ARG A 1 78 ? 4.394 -8.181 -8.250 1.00 93.31 78 ARG A N 1
ATOM 569 C CA . ARG A 1 78 ? 5.786 -8.093 -8.726 1.00 93.31 78 ARG A CA 1
ATOM 570 C C . ARG A 1 78 ? 5.839 -7.536 -10.145 1.00 93.31 78 ARG A C 1
ATOM 572 O O . ARG A 1 78 ? 5.476 -8.232 -11.093 1.00 93.31 78 ARG A O 1
ATOM 579 N N . GLY A 1 79 ? 6.236 -6.280 -10.295 1.00 86.50 79 GLY A N 1
ATOM 580 C CA . GLY A 1 79 ? 6.413 -5.583 -11.572 1.00 86.50 79 GLY A CA 1
ATOM 581 C C . GLY A 1 79 ? 5.129 -5.203 -12.313 1.00 86.50 79 GLY A C 1
ATOM 582 O O . GLY A 1 79 ? 5.138 -4.285 -13.127 1.00 86.50 79 GLY A O 1
ATOM 583 N N . GLN A 1 80 ? 4.019 -5.899 -12.067 1.00 90.06 80 GLN A N 1
ATOM 584 C CA . GLN A 1 80 ? 2.767 -5.724 -12.801 1.00 90.06 80 GLN A CA 1
ATOM 585 C C . GLN A 1 80 ? 1.593 -5.522 -11.851 1.00 90.06 80 GLN A C 1
ATOM 587 O O . GLN A 1 80 ? 1.494 -6.194 -10.822 1.00 90.06 80 GLN A O 1
ATOM 592 N N . ALA A 1 81 ? 0.680 -4.631 -12.238 1.00 93.31 81 ALA A N 1
ATOM 593 C CA . ALA A 1 81 ? -0.588 -4.477 -11.550 1.00 93.31 81 ALA A CA 1
ATOM 594 C C . ALA A 1 81 ? -1.421 -5.757 -11.671 1.00 93.31 81 ALA A C 1
ATOM 596 O O . ALA A 1 81 ? -1.554 -6.336 -12.753 1.00 93.31 81 ALA A O 1
ATOM 597 N N . VAL A 1 82 ? -2.025 -6.171 -10.563 1.00 96.56 82 VAL A N 1
ATOM 598 C CA . VAL A 1 82 ? -2.937 -7.317 -10.502 1.00 96.56 82 VAL A CA 1
ATOM 599 C C . VAL A 1 82 ? -4.326 -6.850 -10.076 1.00 96.56 82 VAL A C 1
ATOM 601 O O . VAL A 1 82 ? -4.439 -5.795 -9.451 1.00 96.56 82 VAL A O 1
ATOM 604 N N . PRO A 1 83 ? -5.399 -7.599 -10.383 1.00 97.75 83 PRO A N 1
ATOM 605 C CA . PRO A 1 83 ? -6.728 -7.268 -9.886 1.00 97.75 83 PRO A CA 1
ATOM 606 C C . PRO A 1 83 ? -6.759 -7.192 -8.357 1.00 97.75 83 PRO A C 1
ATOM 608 O O . PRO A 1 83 ? -6.216 -8.077 -7.692 1.00 97.75 83 PRO A O 1
ATOM 611 N N . PHE A 1 84 ? -7.423 -6.173 -7.808 1.00 97.25 84 PHE A N 1
ATOM 612 C CA . PHE A 1 84 ? -7.727 -6.122 -6.379 1.00 97.25 84 PHE A CA 1
ATOM 613 C C . PHE A 1 84 ? -9.019 -6.919 -6.134 1.00 97.25 84 PHE A C 1
ATOM 615 O O . PHE A 1 84 ? -10.087 -6.506 -6.595 1.00 97.25 84 PHE A O 1
ATOM 622 N N . PRO A 1 85 ? -8.954 -8.115 -5.520 1.00 96.31 85 PRO A N 1
ATOM 623 C CA . PRO A 1 85 ? -10.144 -8.928 -5.337 1.00 96.31 85 PRO A CA 1
ATOM 624 C C . PRO A 1 85 ? -11.057 -8.288 -4.292 1.00 96.31 85 PRO A C 1
ATOM 626 O O . PRO A 1 85 ? -10.597 -7.643 -3.352 1.00 96.31 85 PRO A O 1
ATOM 629 N N . LYS A 1 86 ? -12.362 -8.518 -4.439 1.00 94.31 86 LYS A N 1
ATOM 630 C CA . LYS A 1 86 ? -13.331 -8.115 -3.423 1.00 94.31 86 LYS A CA 1
ATOM 631 C C . LYS A 1 86 ? -13.052 -8.847 -2.121 1.00 94.31 86 LYS A C 1
ATOM 633 O O . LYS A 1 86 ? -12.975 -10.075 -2.102 1.00 94.31 86 LYS A O 1
ATOM 638 N N . ASP A 1 87 ? -12.951 -8.077 -1.054 1.00 95.00 87 ASP A N 1
ATOM 639 C CA . ASP A 1 87 ? -12.651 -8.553 0.283 1.00 95.00 87 ASP A CA 1
ATOM 640 C C . ASP A 1 87 ? -13.644 -7.896 1.251 1.00 95.00 87 ASP A C 1
ATOM 642 O O . ASP A 1 87 ? -13.681 -6.665 1.323 1.00 95.00 87 ASP A O 1
ATOM 646 N N . PRO A 1 88 ? -14.460 -8.680 1.979 1.00 96.19 88 PRO A N 1
ATOM 647 C CA . PRO A 1 88 ? -15.480 -8.129 2.866 1.00 96.19 88 PRO A CA 1
ATOM 648 C C . PRO A 1 88 ? -14.932 -7.186 3.943 1.00 96.19 88 PRO A C 1
ATOM 650 O O . PRO A 1 88 ? -15.642 -6.273 4.356 1.00 96.19 88 PRO A O 1
ATOM 653 N N . ALA A 1 89 ? -13.691 -7.386 4.403 1.00 96.69 89 ALA A N 1
ATOM 654 C CA . ALA A 1 89 ? -13.081 -6.515 5.402 1.00 96.69 89 ALA A CA 1
ATOM 655 C C . ALA A 1 89 ? -12.716 -5.154 4.796 1.00 96.69 89 ALA A C 1
ATOM 657 O O . ALA A 1 89 ? -12.984 -4.124 5.407 1.00 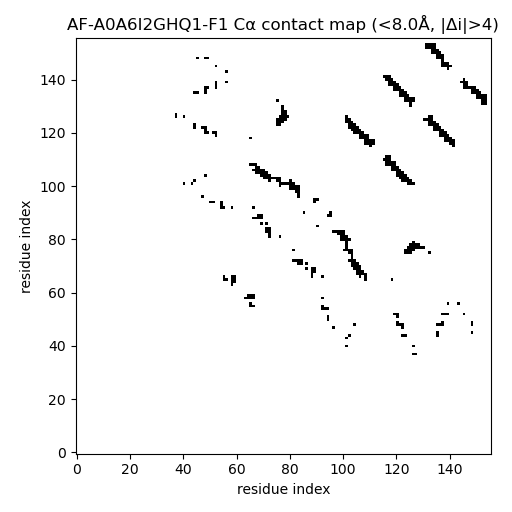96.69 89 ALA A O 1
ATOM 658 N N . PHE A 1 90 ? -12.187 -5.126 3.568 1.00 97.94 90 PHE A N 1
ATOM 659 C CA . PHE A 1 90 ? -11.950 -3.862 2.862 1.00 97.94 90 PHE A CA 1
ATOM 660 C C . PHE A 1 90 ? -13.252 -3.181 2.411 1.00 97.94 90 PHE A C 1
ATOM 662 O O . PHE A 1 90 ? -13.344 -1.958 2.484 1.00 97.94 90 PHE A O 1
ATOM 669 N N . GLU A 1 91 ? -14.289 -3.940 2.031 1.00 96.81 91 GLU A N 1
ATOM 670 C CA . GLU A 1 91 ? -15.620 -3.385 1.732 1.00 96.81 91 GLU A CA 1
ATOM 671 C C . GLU A 1 91 ? -16.258 -2.733 2.973 1.00 96.81 91 GLU A C 1
ATOM 673 O O . GLU A 1 91 ? -16.848 -1.658 2.856 1.00 96.81 91 GLU A O 1
ATOM 678 N N . ALA A 1 92 ? -16.098 -3.336 4.159 1.00 96.44 92 ALA A N 1
ATOM 679 C CA . ALA A 1 92 ? -16.568 -2.779 5.434 1.00 96.44 92 ALA A CA 1
ATOM 680 C C . ALA A 1 92 ? -15.805 -1.516 5.871 1.00 96.44 92 ALA A C 1
ATOM 682 O O . ALA A 1 92 ? -16.346 -0.697 6.611 1.00 96.44 92 ALA A O 1
ATOM 683 N N . LEU A 1 93 ? -14.563 -1.361 5.409 1.00 97.12 93 LEU A N 1
ATOM 684 C CA . LEU A 1 93 ? -13.763 -0.147 5.564 1.00 97.12 93 LEU A CA 1
ATOM 685 C C . LEU A 1 93 ? -14.035 0.886 4.459 1.00 97.12 93 LEU A C 1
ATOM 687 O O . LEU A 1 93 ? -13.439 1.953 4.475 1.00 97.12 93 LEU A O 1
ATOM 691 N N . HIS A 1 94 ? -14.877 0.577 3.467 1.00 96.56 94 HIS A N 1
ATOM 692 C CA . HIS A 1 94 ? -15.065 1.413 2.275 1.00 96.56 94 HIS A CA 1
ATOM 693 C C . HIS A 1 94 ? -13.753 1.740 1.534 1.00 96.56 94 HIS A C 1
ATOM 695 O O . HIS A 1 94 ? -13.623 2.787 0.898 1.00 96.56 94 HIS A O 1
ATOM 701 N N . PHE A 1 95 ? -12.782 0.824 1.582 1.00 97.81 95 PHE A N 1
ATOM 702 C CA . PHE A 1 95 ? -11.489 0.979 0.925 1.00 97.81 95 PHE A CA 1
ATOM 703 C C . PHE A 1 95 ? -11.459 0.268 -0.433 1.00 97.81 95 PHE A C 1
ATOM 705 O O . PHE A 1 95 ? -11.682 -0.940 -0.521 1.00 97.81 95 PHE A O 1
ATOM 712 N N . ASP A 1 96 ? -11.119 1.014 -1.486 1.00 96.25 96 ASP A N 1
ATOM 713 C CA . ASP A 1 96 ? -10.908 0.500 -2.841 1.00 96.25 96 ASP A CA 1
ATOM 714 C C . ASP A 1 96 ? -9.711 1.227 -3.494 1.00 96.25 96 ASP A C 1
ATOM 716 O O . ASP A 1 96 ? -9.803 2.428 -3.767 1.00 96.25 96 ASP A O 1
ATOM 720 N N . PRO A 1 97 ? -8.575 0.544 -3.747 1.00 95.81 97 PRO A N 1
ATOM 721 C CA . PRO A 1 97 ? -7.421 1.136 -4.426 1.00 95.81 97 PRO A CA 1
ATOM 722 C C . PRO A 1 97 ? -7.611 1.249 -5.951 1.00 95.81 97 PRO A C 1
ATOM 724 O O . PRO A 1 97 ? -6.731 1.773 -6.637 1.00 95.81 97 PRO A O 1
ATOM 727 N N . GLY A 1 98 ? -8.732 0.757 -6.488 1.00 94.38 98 GLY A N 1
ATOM 728 C CA . GLY A 1 98 ? -9.046 0.681 -7.909 1.00 94.38 98 GLY A CA 1
ATOM 729 C C . GLY A 1 98 ? -9.110 -0.761 -8.436 1.00 94.38 98 GLY A C 1
ATOM 730 O O . GLY A 1 98 ? -8.813 -1.724 -7.728 1.00 94.38 98 GLY A O 1
ATOM 731 N N . PRO A 1 99 ? -9.453 -0.944 -9.728 1.00 93.19 99 PRO A N 1
ATOM 732 C CA . PRO A 1 99 ? -9.672 -2.271 -10.316 1.00 93.19 99 PRO A CA 1
ATOM 733 C C . PRO A 1 99 ? -8.404 -3.136 -10.374 1.00 93.19 99 PRO A C 1
ATOM 735 O O . PRO A 1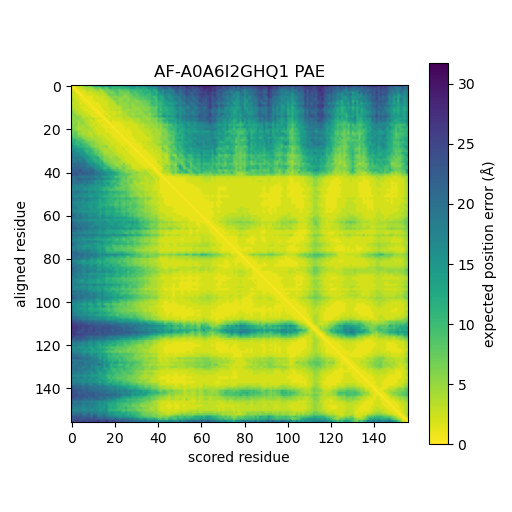 99 ? -8.490 -4.363 -10.434 1.00 93.19 99 PRO A O 1
ATOM 738 N N . THR A 1 100 ? -7.230 -2.504 -10.376 1.00 96.00 100 THR A N 1
ATOM 739 C CA . THR A 1 100 ? -5.920 -3.157 -10.352 1.00 96.00 100 THR A CA 1
ATOM 740 C C . THR A 1 100 ? -4.964 -2.369 -9.471 1.00 96.00 100 THR A C 1
ATOM 742 O O . THR A 1 100 ? -5.043 -1.143 -9.449 1.00 96.00 100 THR A O 1
ATOM 745 N N . THR A 1 101 ? -4.017 -3.048 -8.831 1.00 96.19 101 THR A N 1
ATOM 746 C CA . THR A 1 101 ? -3.010 -2.428 -7.963 1.00 96.19 101 THR A CA 1
ATOM 747 C C . THR A 1 101 ? -1.640 -3.085 -8.113 1.00 96.19 101 THR A C 1
ATOM 749 O O . THR A 1 101 ? -1.541 -4.281 -8.404 1.00 96.19 101 THR A O 1
ATOM 752 N N . HIS A 1 102 ? -0.580 -2.306 -7.893 1.00 96.44 102 HIS A N 1
ATOM 753 C CA . HIS A 1 102 ? 0.800 -2.796 -7.788 1.00 96.44 102 HIS A CA 1
ATOM 754 C C . HIS A 1 102 ? 1.182 -3.209 -6.358 1.00 96.44 102 HIS A C 1
ATOM 756 O O . HIS A 1 102 ? 2.325 -3.599 -6.116 1.00 96.44 102 HIS A O 1
ATOM 762 N N . TYR A 1 103 ? 0.249 -3.120 -5.407 1.00 97.69 103 TYR A N 1
ATOM 763 C CA . TYR A 1 103 ? 0.515 -3.332 -3.991 1.00 97.69 103 TYR A CA 1
ATOM 764 C C . TYR A 1 103 ? -0.481 -4.296 -3.348 1.00 97.69 103 TYR A C 1
ATOM 766 O O . TYR A 1 103 ? -1.653 -4.368 -3.699 1.00 97.69 103 TYR A O 1
ATOM 774 N N . GLN A 1 104 ? 0.003 -5.038 -2.361 1.00 98.25 104 GLN A N 1
ATOM 775 C CA . GLN A 1 104 ? -0.802 -5.731 -1.368 1.00 98.25 104 GLN A CA 1
ATOM 776 C C . GLN A 1 104 ? -1.080 -4.779 -0.207 1.00 98.25 104 GLN A C 1
ATOM 778 O O . GLN A 1 104 ? -0.145 -4.190 0.332 1.00 98.25 104 GLN A O 1
ATOM 783 N N . TYR A 1 105 ? -2.336 -4.681 0.211 1.00 98.62 105 TYR A N 1
ATOM 784 C CA . TYR A 1 105 ? -2.770 -3.874 1.343 1.00 98.62 105 TYR A CA 1
ATOM 785 C C . TYR A 1 105 ? -3.123 -4.752 2.539 1.00 98.62 105 TYR A C 1
ATOM 787 O O . TYR A 1 105 ? -3.667 -5.848 2.383 1.00 98.62 105 TYR A O 1
ATOM 795 N N . GLN A 1 106 ? -2.815 -4.272 3.741 1.00 98.50 106 GLN A N 1
ATOM 796 C CA . GLN A 1 106 ? -3.122 -4.965 4.988 1.00 98.50 106 GLN A CA 1
ATOM 797 C C . GLN A 1 106 ? -3.333 -3.960 6.121 1.00 98.50 106 GLN A C 1
ATOM 799 O O . GLN A 1 106 ? -2.630 -2.956 6.203 1.00 98.50 106 GLN A O 1
ATOM 804 N N . VAL A 1 107 ? -4.266 -4.268 7.016 1.00 98.12 107 VAL A N 1
ATOM 805 C CA . VAL A 1 107 ? -4.462 -3.588 8.296 1.00 98.12 107 VAL A CA 1
ATOM 806 C C . VAL A 1 107 ? -4.274 -4.611 9.404 1.00 98.12 107 VAL A C 1
ATOM 808 O O . VAL A 1 107 ? -4.985 -5.617 9.455 1.00 98.12 107 VAL A O 1
ATOM 811 N N . THR A 1 108 ? -3.337 -4.348 10.308 1.00 96.88 108 THR A N 1
ATOM 812 C CA . THR A 1 108 ? -3.155 -5.133 11.531 1.00 9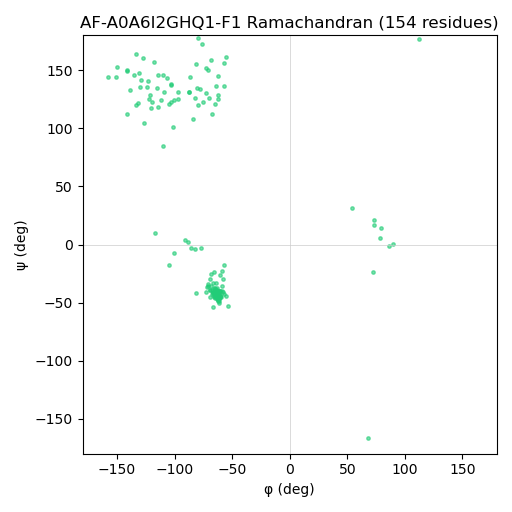6.88 108 THR A CA 1
ATOM 813 C C . THR A 1 108 ? -3.435 -4.267 12.745 1.00 96.88 108 THR A C 1
ATOM 815 O O . THR A 1 108 ? -2.943 -3.144 12.832 1.00 96.88 108 THR A O 1
ATOM 818 N N . VAL A 1 109 ? -4.197 -4.805 13.692 1.00 93.81 109 VAL A N 1
ATOM 819 C CA . VAL A 1 109 ? -4.430 -4.191 15.002 1.00 93.81 109 VAL A CA 1
ATOM 820 C C . VAL A 1 109 ? -3.558 -4.934 16.006 1.00 93.81 109 VAL A C 1
ATOM 822 O O . VAL A 1 109 ? -3.655 -6.158 16.115 1.00 93.81 109 VAL A O 1
ATOM 825 N N . GLN A 1 110 ? -2.685 -4.212 16.696 1.00 90.12 110 GLN A N 1
ATOM 826 C CA . GLN A 1 110 ? -1.748 -4.752 17.676 1.00 90.12 110 GLN A CA 1
ATOM 827 C C . GLN A 1 110 ? -1.873 -4.004 19.005 1.00 90.12 110 GLN A C 1
ATOM 829 O O . GLN A 1 110 ? -2.411 -2.901 19.067 1.00 90.12 110 GLN A O 1
ATOM 834 N N . GLU A 1 111 ? -1.396 -4.619 20.082 1.00 83.44 111 GLU A N 1
ATOM 835 C CA . GLU A 1 111 ? -1.300 -3.951 21.378 1.00 83.44 111 GLU A CA 1
ATOM 836 C C . GLU A 1 111 ? -0.054 -3.057 21.378 1.00 83.44 111 GLU A C 1
ATOM 838 O O . GLU A 1 111 ? 1.064 -3.521 21.144 1.00 83.44 111 GLU A O 1
ATOM 843 N N . GLY A 1 112 ? -0.261 -1.761 21.577 1.00 73.06 112 GLY A N 1
ATOM 844 C CA . GLY A 1 112 ? 0.784 -0.752 21.632 1.00 73.06 112 GLY A CA 1
ATOM 845 C C . GLY A 1 112 ? 1.552 -0.780 22.953 1.00 73.06 112 GLY A C 1
ATOM 846 O O . GLY A 1 112 ? 1.180 -1.436 23.925 1.00 73.06 112 GLY A O 1
ATOM 847 N N . SER A 1 113 ? 2.628 0.006 23.018 1.00 73.38 113 SER A N 1
ATOM 848 C CA . SER A 1 113 ? 3.605 0.025 24.123 1.00 73.38 113 SER A CA 1
ATOM 849 C C . SER A 1 113 ? 3.032 0.313 25.518 1.00 73.38 113 SER A C 1
ATOM 851 O O . SER A 1 113 ? 3.712 0.082 26.517 1.00 73.38 113 SER A O 1
ATOM 853 N N . VAL A 1 114 ? 1.819 0.864 25.594 1.00 76.19 114 VAL A N 1
ATOM 854 C CA . VAL A 1 114 ? 1.144 1.277 26.837 1.00 76.19 114 VAL A CA 1
ATOM 855 C C . VAL A 1 114 ? -0.149 0.471 27.075 1.00 76.19 114 VAL A C 1
ATOM 857 O O . VAL A 1 114 ? -0.911 0.789 27.980 1.00 76.19 114 VAL A O 1
ATOM 860 N N . GLY A 1 115 ? -0.391 -0.593 26.297 1.00 75.94 115 GLY A N 1
ATOM 861 C CA . GLY A 1 115 ? -1.596 -1.434 26.385 1.00 75.94 115 GLY A CA 1
ATOM 862 C C . GLY A 1 115 ? -2.791 -0.929 25.567 1.00 75.94 115 GLY A C 1
ATOM 863 O O . GLY A 1 115 ? -3.835 -1.577 25.538 1.00 75.94 115 GLY A O 1
ATOM 864 N N . ASP A 1 116 ? -2.650 0.211 24.886 1.00 81.75 116 ASP A N 1
ATOM 865 C CA . ASP A 1 116 ? -3.669 0.737 23.976 1.00 81.75 116 ASP A CA 1
ATOM 866 C C . ASP A 1 116 ? -3.591 0.065 22.599 1.00 81.75 116 ASP A C 1
ATOM 868 O O . ASP A 1 116 ? -2.531 -0.401 22.191 1.00 81.75 116 ASP A O 1
ATOM 872 N N . ALA A 1 117 ? -4.690 0.043 21.842 1.00 85.50 117 ALA A N 1
ATOM 873 C CA . ALA A 1 117 ? -4.672 -0.483 20.478 1.00 85.50 117 ALA A CA 1
ATOM 874 C C . ALA A 1 117 ? -3.883 0.444 19.533 1.00 85.50 117 ALA A C 1
ATOM 876 O O . ALA A 1 117 ? -4.196 1.629 19.409 1.00 85.50 117 ALA A O 1
ATOM 877 N N . GLU A 1 118 ? -2.901 -0.118 18.833 1.00 90.94 118 GLU A N 1
ATOM 878 C CA . GLU A 1 118 ? -2.172 0.517 17.737 1.00 90.94 118 GLU A CA 1
ATOM 879 C C . GLU A 1 118 ? -2.575 -0.157 16.422 1.00 90.94 118 GLU A C 1
ATOM 881 O O . GLU A 1 118 ? -2.584 -1.386 16.302 1.00 90.94 118 GLU A O 1
ATOM 886 N N . VAL A 1 119 ? -2.910 0.646 15.417 1.00 95.38 119 VAL A N 1
ATOM 887 C CA . VAL A 1 119 ? -3.224 0.139 14.078 1.00 95.38 119 VAL A CA 1
ATOM 888 C C . VAL A 1 119 ? -2.042 0.382 13.164 1.00 95.38 119 VAL A C 1
ATOM 890 O O . VAL A 1 119 ? -1.471 1.468 13.145 1.00 95.38 119 VAL A O 1
ATOM 893 N N . VAL A 1 120 ? -1.719 -0.617 12.352 1.00 96.62 120 VAL A N 1
ATOM 894 C CA . VAL A 1 120 ? -0.702 -0.528 11.311 1.00 96.62 120 VAL A CA 1
ATOM 895 C C . VAL A 1 120 ? -1.353 -0.814 9.962 1.00 96.62 120 VAL A C 1
ATOM 897 O O . VAL A 1 120 ? -1.833 -1.921 9.719 1.00 96.62 120 VAL A O 1
ATOM 900 N N . CYS A 1 121 ? -1.330 0.175 9.073 1.00 98.00 121 CYS A N 1
ATOM 901 C CA . CYS A 1 121 ? -1.696 0.026 7.670 1.00 98.00 121 CYS A CA 1
ATOM 902 C C . CYS A 1 121 ? -0.433 -0.177 6.838 1.00 98.00 121 CYS A C 1
ATOM 904 O O . CYS A 1 121 ? 0.534 0.583 6.957 1.00 98.00 121 CYS A O 1
ATOM 906 N N . LEU A 1 122 ? -0.453 -1.188 5.978 1.00 98.12 122 LEU A N 1
ATOM 907 C CA . LEU A 1 122 ? 0.667 -1.570 5.132 1.00 98.12 122 LEU A CA 1
ATOM 908 C C . LEU A 1 122 ? 0.259 -1.550 3.661 1.00 98.12 122 LEU A C 1
ATOM 910 O O . LEU A 1 122 ? -0.826 -2.011 3.308 1.00 98.12 122 LEU A O 1
ATOM 914 N N . ALA A 1 123 ? 1.169 -1.082 2.809 1.00 98.25 123 ALA A N 1
ATOM 915 C CA . ALA A 1 123 ? 1.178 -1.383 1.384 1.00 98.25 123 ALA A CA 1
ATOM 916 C C . ALA A 1 123 ? 2.522 -2.027 1.014 1.00 98.25 123 ALA A C 1
ATOM 918 O O . ALA A 1 123 ? 3.581 -1.472 1.305 1.00 98.25 123 ALA A O 1
ATOM 919 N N . ARG A 1 124 ? 2.489 -3.209 0.395 1.00 97.75 124 ARG A N 1
ATOM 920 C CA . ARG A 1 124 ? 3.672 -4.015 0.054 1.00 97.75 124 ARG A CA 1
ATOM 921 C C . ARG A 1 124 ? 3.729 -4.261 -1.443 1.00 97.75 124 ARG A C 1
ATOM 923 O O . ARG A 1 124 ? 2.739 -4.714 -2.007 1.00 97.75 124 ARG A O 1
ATOM 930 N N . GLY A 1 125 ? 4.856 -3.976 -2.084 1.00 96.25 125 GLY A N 1
ATOM 931 C CA . GLY A 1 125 ? 4.998 -4.137 -3.534 1.00 96.25 125 GLY A CA 1
ATOM 932 C C . GLY A 1 125 ? 6.451 -4.269 -3.966 1.00 96.25 125 GLY A C 1
ATOM 933 O O . GLY A 1 125 ? 7.333 -3.631 -3.396 1.00 96.25 125 GLY A O 1
ATOM 934 N N . ASP A 1 126 ? 6.684 -5.088 -4.983 1.00 94.38 126 ASP A N 1
ATOM 935 C CA . ASP A 1 126 ? 7.970 -5.267 -5.660 1.00 94.38 126 ASP A CA 1
ATOM 936 C C . ASP A 1 126 ? 7.827 -4.657 -7.063 1.00 94.38 126 ASP A C 1
ATOM 938 O O . ASP A 1 126 ? 7.398 -5.320 -8.003 1.00 94.38 126 ASP A O 1
ATOM 942 N N . LEU A 1 127 ? 8.029 -3.339 -7.180 1.00 89.75 127 LEU A N 1
ATOM 943 C CA . LEU A 1 127 ? 7.654 -2.574 -8.380 1.00 89.75 127 LEU A CA 1
ATOM 944 C C . LEU A 1 127 ? 8.497 -2.892 -9.617 1.00 89.75 127 LEU A C 1
ATOM 946 O O . LEU A 1 127 ? 8.013 -2.725 -10.734 1.00 89.75 127 LEU A O 1
ATOM 950 N N . ASP A 1 128 ? 9.751 -3.284 -9.436 1.00 86.50 128 ASP A N 1
ATOM 951 C CA . ASP A 1 128 ? 10.684 -3.644 -10.503 1.00 86.50 128 ASP A CA 1
ATOM 952 C C . ASP A 1 128 ? 10.813 -5.162 -10.688 1.00 86.50 128 ASP A C 1
ATOM 954 O O . ASP A 1 128 ? 11.377 -5.608 -11.689 1.00 86.50 128 ASP A O 1
ATOM 958 N N . GLY A 1 129 ? 10.206 -5.960 -9.805 1.00 86.50 129 GLY A N 1
ATOM 959 C CA . GLY A 1 129 ? 10.184 -7.416 -9.910 1.00 86.50 129 GLY A CA 1
ATOM 960 C C . GLY A 1 129 ? 11.530 -8.053 -9.572 1.00 86.50 129 GLY A C 1
ATOM 961 O O . GLY A 1 129 ? 11.798 -9.174 -10.016 1.00 86.50 129 GLY A O 1
ATOM 962 N N . ASP A 1 130 ? 12.388 -7.342 -8.838 1.00 87.69 130 ASP A N 1
ATOM 963 C CA . ASP A 1 130 ? 13.731 -7.790 -8.465 1.00 87.69 130 ASP A CA 1
ATOM 964 C C . ASP A 1 130 ? 13.724 -8.714 -7.230 1.00 87.69 130 ASP A C 1
ATOM 966 O O . ASP A 1 130 ? 14.752 -9.295 -6.868 1.00 87.69 130 ASP A O 1
ATOM 970 N N . GLY A 1 131 ? 12.546 -8.916 -6.628 1.00 89.56 131 GLY A N 1
ATOM 971 C CA . GLY A 1 131 ? 12.333 -9.714 -5.426 1.00 89.56 131 GLY A CA 1
ATOM 972 C C . GLY A 1 131 ? 12.462 -8.918 -4.129 1.00 89.56 131 GLY A C 1
ATOM 973 O O . GLY A 1 131 ? 12.293 -9.501 -3.054 1.00 89.56 131 GLY A O 1
ATOM 974 N N . GLN A 1 132 ? 12.738 -7.617 -4.206 1.00 91.62 132 GLN A N 1
ATOM 975 C CA . GLN A 1 132 ? 12.936 -6.739 -3.067 1.00 91.62 132 GLN A CA 1
ATOM 976 C C . GLN A 1 132 ? 11.673 -5.902 -2.821 1.00 91.62 132 GLN A C 1
ATOM 978 O O . GLN A 1 132 ? 11.370 -4.906 -3.483 1.00 91.62 132 GLN A O 1
ATOM 983 N N . VAL A 1 133 ? 10.898 -6.336 -1.828 1.00 94.25 133 VAL A N 1
ATOM 984 C CA . VAL A 1 133 ? 9.601 -5.738 -1.506 1.00 94.25 133 VAL A CA 1
ATOM 985 C C . VAL A 1 133 ? 9.795 -4.406 -0.787 1.00 94.25 133 VAL A C 1
ATOM 987 O O . VAL A 1 133 ? 10.376 -4.343 0.293 1.00 94.25 133 VAL A O 1
ATOM 990 N N . SER A 1 134 ? 9.229 -3.338 -1.342 1.00 94.75 134 SER A N 1
ATOM 991 C CA . SER A 1 134 ? 9.022 -2.085 -0.617 1.00 94.75 134 SER A CA 1
ATOM 992 C C . SER A 1 134 ? 7.808 -2.200 0.302 1.00 94.75 134 SER A C 1
ATOM 994 O O . SER A 1 134 ? 6.735 -2.632 -0.129 1.00 94.75 134 SER A O 1
ATOM 996 N N . VAL A 1 135 ? 7.960 -1.759 1.548 1.00 96.75 135 VAL A N 1
ATOM 997 C CA . VAL A 1 135 ? 6.908 -1.704 2.564 1.00 96.75 135 VAL A CA 1
ATOM 998 C C . VAL A 1 135 ? 6.630 -0.245 2.902 1.00 96.75 135 VAL A C 1
ATOM 1000 O O . VAL A 1 135 ? 7.497 0.475 3.391 1.00 96.75 135 VAL A O 1
ATOM 1003 N N . PHE A 1 136 ? 5.404 0.193 2.646 1.00 97.38 136 PHE A N 1
ATOM 1004 C CA . PHE A 1 136 ? 4.893 1.495 3.049 1.00 97.38 136 PHE A CA 1
ATOM 1005 C C . PHE A 1 136 ? 4.040 1.295 4.289 1.00 97.38 136 PHE A C 1
ATOM 1007 O O . PHE A 1 136 ? 3.103 0.496 4.264 1.00 97.38 136 PHE A O 1
ATOM 1014 N N . ARG A 1 137 ? 4.360 2.013 5.362 1.00 97.19 137 ARG A N 1
ATOM 1015 C CA . ARG A 1 137 ? 3.726 1.857 6.668 1.00 97.19 137 ARG A CA 1
ATOM 1016 C C . ARG A 1 137 ? 3.157 3.181 7.144 1.00 97.19 137 ARG A C 1
ATOM 1018 O O . ARG A 1 137 ? 3.821 4.216 7.083 1.00 97.19 137 ARG A O 1
ATOM 1025 N N . VAL A 1 138 ? 1.937 3.122 7.656 1.00 97.19 138 VAL A N 1
ATOM 1026 C CA . VAL A 1 138 ? 1.308 4.196 8.423 1.00 97.19 138 VAL A CA 1
ATOM 1027 C C . VAL A 1 138 ? 0.764 3.589 9.704 1.00 97.19 138 VAL A C 1
ATOM 1029 O O . VAL A 1 138 ? 0.162 2.516 9.660 1.00 97.19 138 VAL A O 1
ATOM 1032 N N . THR A 1 139 ? 0.981 4.255 10.833 1.00 95.19 139 THR A N 1
ATOM 1033 C CA . THR A 1 139 ? 0.397 3.852 12.111 1.00 95.19 139 THR A CA 1
ATOM 1034 C C . THR A 1 139 ? -0.663 4.847 12.566 1.00 95.19 139 THR A C 1
ATOM 1036 O O . THR A 1 139 ? -0.554 6.046 12.293 1.00 95.19 139 THR A O 1
ATOM 1039 N N . LEU A 1 140 ? -1.699 4.343 13.237 1.00 92.75 140 LEU A N 1
ATOM 1040 C CA . LEU A 1 140 ? -2.630 5.142 14.030 1.00 92.75 140 LEU A CA 1
ATOM 1041 C C . LEU A 1 140 ? -2.411 4.792 15.494 1.00 92.75 140 LEU A C 1
ATOM 1043 O O . LEU A 1 140 ? -2.488 3.620 15.875 1.00 92.75 140 LEU A O 1
ATOM 1047 N N . ASP A 1 141 ? -2.139 5.814 16.296 1.00 86.94 141 ASP A N 1
ATOM 1048 C CA . ASP A 1 141 ? -2.058 5.655 17.741 1.00 86.94 141 ASP A CA 1
ATOM 1049 C C . ASP A 1 141 ? -3.452 5.626 18.395 1.00 86.94 141 ASP A C 1
ATOM 1051 O O . ASP A 1 141 ? 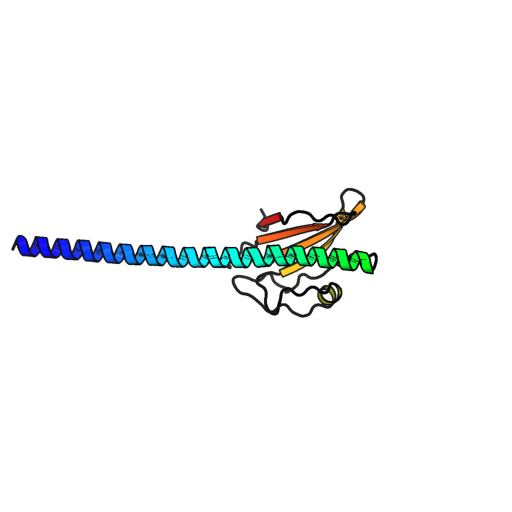-4.491 5.798 17.750 1.00 86.94 141 ASP A O 1
ATOM 1055 N N . ALA A 1 142 ? -3.473 5.434 19.712 1.00 80.44 142 ALA A N 1
ATOM 1056 C CA . ALA A 1 142 ? -4.693 5.375 20.512 1.00 80.44 142 ALA A CA 1
ATOM 1057 C C . ALA A 1 142 ? -5.566 6.643 20.427 1.00 80.44 142 ALA A C 1
ATOM 1059 O O . ALA A 1 142 ? -6.770 6.580 20.674 1.00 80.44 142 ALA A O 1
ATOM 1060 N N . ASN A 1 143 ? -4.976 7.789 20.074 1.00 81.06 143 ASN A N 1
ATOM 1061 C CA . ASN A 1 143 ? -5.678 9.065 19.934 1.00 81.06 143 ASN A CA 1
ATOM 1062 C C . ASN A 1 143 ? -6.193 9.291 18.503 1.00 81.06 143 ASN A C 1
ATOM 1064 O O . ASN A 1 143 ? -6.708 10.369 18.205 1.00 81.06 143 ASN A O 1
ATOM 1068 N N . GLY A 1 144 ? -6.027 8.309 17.610 1.00 78.44 144 GLY A N 1
ATOM 1069 C CA . GLY A 1 144 ? -6.363 8.428 16.194 1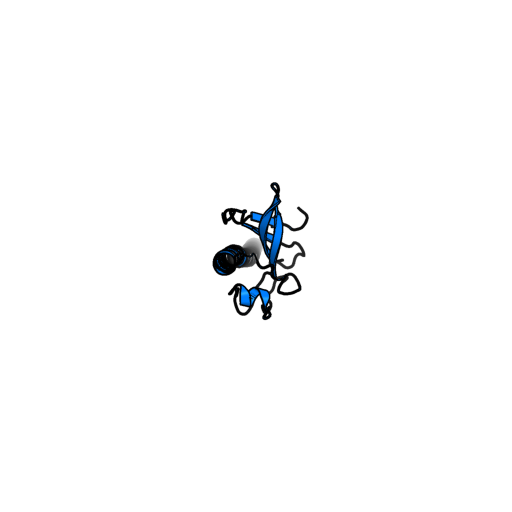.00 78.44 144 GLY A CA 1
ATOM 1070 C C . GLY A 1 144 ? -5.384 9.308 15.415 1.00 78.44 144 GLY A C 1
ATOM 1071 O O . GLY A 1 144 ? -5.704 9.766 14.317 1.00 78.44 144 GLY A O 1
ATOM 1072 N N . MET A 1 145 ? -4.195 9.581 15.962 1.00 87.31 145 MET A N 1
ATOM 1073 C CA . MET A 1 145 ? -3.184 10.371 15.271 1.00 87.31 145 MET A CA 1
ATOM 1074 C C . MET A 1 145 ? -2.399 9.488 14.303 1.00 87.31 145 MET A C 1
ATOM 1076 O O . MET A 1 145 ? -1.838 8.457 14.673 1.00 87.31 145 MET A O 1
ATOM 1080 N N . LYS A 1 146 ? -2.352 9.929 13.044 1.00 92.62 146 LYS A N 1
ATOM 1081 C CA . LYS A 1 146 ? -1.696 9.226 11.942 1.00 92.62 146 LYS A CA 1
ATOM 1082 C C . LYS A 1 146 ? -0.216 9.587 11.844 1.00 92.62 146 LYS A C 1
ATOM 1084 O O . LYS A 1 146 ? 0.135 10.769 11.799 1.00 92.62 146 LYS A O 1
ATOM 1089 N N . SER A 1 147 ? 0.654 8.585 11.740 1.00 93.62 147 SER A N 1
ATOM 1090 C CA . SER A 1 147 ? 2.069 8.803 11.434 1.00 93.62 147 SER A CA 1
ATOM 1091 C C . SER A 1 147 ? 2.262 9.312 9.997 1.00 93.62 147 SER A C 1
ATOM 1093 O O . SER A 1 147 ? 1.436 9.061 9.116 1.00 93.62 147 SER A O 1
ATOM 1095 N N . PRO A 1 148 ? 3.398 9.958 9.686 1.00 95.00 148 PRO A N 1
ATOM 1096 C CA . PRO A 1 148 ? 3.847 10.076 8.304 1.00 95.00 148 PRO A CA 1
ATOM 1097 C C . PRO A 1 148 ? 4.009 8.692 7.658 1.00 95.00 148 PRO A C 1
ATOM 1099 O O . PRO A 1 148 ? 4.261 7.706 8.355 1.00 95.00 148 PRO A O 1
ATOM 1102 N N . VAL A 1 149 ? 3.924 8.629 6.325 1.00 95.81 149 VAL A N 1
ATOM 1103 C CA . VAL A 1 149 ? 4.203 7.394 5.576 1.00 95.81 149 VAL A CA 1
ATOM 1104 C C . VAL A 1 149 ? 5.687 7.053 5.688 1.00 95.81 149 VAL A C 1
ATOM 1106 O O . VAL A 1 149 ? 6.536 7.760 5.132 1.00 95.81 149 VAL A O 1
ATOM 1109 N N . GLN A 1 150 ? 5.981 5.955 6.373 1.00 95.00 150 GLN A N 1
ATOM 1110 C CA . GLN A 1 150 ? 7.306 5.351 6.461 1.00 95.00 150 GLN A CA 1
ATOM 1111 C C . GLN A 1 150 ? 7.503 4.404 5.278 1.00 95.00 150 GLN A C 1
ATOM 1113 O O . GLN A 1 150 ? 6.548 3.775 4.821 1.00 95.00 150 GLN A O 1
ATOM 1118 N N . VAL A 1 151 ? 8.723 4.341 4.748 1.00 93.62 151 VAL A N 1
ATOM 1119 C CA . VAL A 1 151 ? 9.057 3.492 3.599 1.00 93.62 151 VAL A CA 1
ATOM 1120 C C . VAL A 1 151 ? 10.326 2.727 3.918 1.00 93.62 151 VAL A C 1
ATOM 1122 O O . VAL A 1 151 ? 11.357 3.338 4.189 1.00 93.62 151 VAL A O 1
ATOM 1125 N N . GLU A 1 152 ? 10.226 1.408 3.863 1.00 92.50 152 GLU A N 1
ATOM 1126 C CA . GLU A 1 152 ? 11.288 0.460 4.191 1.00 92.50 152 GLU A CA 1
ATOM 1127 C C . GLU A 1 152 ? 11.373 -0.601 3.093 1.00 92.50 152 GLU A C 1
ATOM 1129 O O . GLU A 1 152 ? 10.458 -0.751 2.276 1.00 92.50 152 GLU A O 1
ATOM 1134 N N . ARG A 1 153 ? 12.476 -1.344 3.058 1.00 89.06 153 ARG A N 1
ATOM 1135 C CA . ARG A 1 153 ? 12.591 -2.551 2.242 1.00 89.06 153 ARG A CA 1
ATOM 1136 C C . ARG A 1 153 ? 12.442 -3.757 3.162 1.00 89.06 153 ARG A C 1
ATOM 1138 O O . ARG A 1 153 ? 12.933 -3.756 4.286 1.00 89.06 153 ARG A O 1
ATOM 1145 N N . GLU A 1 154 ? 11.704 -4.767 2.723 1.00 84.06 154 GLU A N 1
ATOM 1146 C CA . GLU A 1 154 ? 11.448 -5.948 3.540 1.00 84.06 154 GLU A CA 1
ATOM 1147 C C . GLU A 1 154 ? 12.773 -6.666 3.853 1.00 84.06 154 GLU A C 1
ATOM 1149 O O . GLU A 1 154 ? 13.496 -7.058 2.936 1.00 84.06 154 GLU A O 1
ATOM 1154 N N . ASN A 1 155 ? 13.044 -6.885 5.146 1.00 75.38 155 ASN A N 1
ATOM 1155 C CA . ASN A 1 155 ? 14.277 -7.460 5.715 1.00 75.38 155 ASN A CA 1
ATOM 1156 C C . ASN A 1 155 ? 15.493 -6.516 5.844 1.00 75.38 155 ASN A C 1
ATOM 1158 O O . ASN A 1 155 ? 16.594 -7.016 6.091 1.00 75.38 155 ASN A O 1
ATOM 1162 N N . GLU A 1 156 ? 15.312 -5.197 5.714 1.00 55.50 156 GLU A N 1
ATOM 1163 C CA . GLU A 1 156 ? 16.317 -4.184 6.101 1.00 55.50 156 GLU A CA 1
ATOM 1164 C C . GLU A 1 156 ? 16.067 -3.588 7.493 1.00 55.50 156 GLU A C 1
ATOM 1166 O O . GLU A 1 156 ? 14.889 -3.493 7.907 1.00 55.50 156 GLU A O 1
#

Nearest PDB structures (foldseek):
  2bo9-assembly1_D  TM=3.990E-01  e=4.654E+00  Homo sapiens
  1wnh-assembly1_A  TM=3.935E-01  e=5.851E+00  Mus musculus
  6ukk-assembly1_A-2  TM=3.769E-01  e=4.654E+00  Escherichia coli

Radius of gyration: 24.56 Å; Cα contacts (8 Å, |Δi|>4): 245; chains: 1; bounding box: 65×24×78 Å